Protein AF-A0A3Q3JB58-F1 (afdb_monomer_lite)

InterPro domains:
  IPR026983 Dynein heavy chain [PTHR45703] (1-159)

Structure (mmCIF, N/CA/C/O backbone):
data_AF-A0A3Q3JB58-F1
#
_entry.id   AF-A0A3Q3JB58-F1
#
loop_
_atom_site.group_PDB
_atom_site.id
_atom_site.type_symbol
_atom_site.label_atom_id
_atom_site.label_alt_id
_atom_site.label_comp_id
_atom_site.label_asym_id
_atom_site.label_entity_id
_atom_site.label_seq_id
_atom_site.pdbx_PDB_ins_code
_atom_site.Cartn_x
_atom_site.Cartn_y
_atom_site.Cartn_z
_atom_site.occupancy
_atom_site.B_iso_or_equiv
_atom_site.auth_seq_id
_atom_site.auth_comp_id
_atom_site.auth_asym_id
_atom_site.auth_atom_id
_atom_site.pdbx_PDB_model_num
ATOM 1 N N . MET A 1 1 ? -0.255 18.309 13.869 1.00 75.38 1 MET A N 1
ATOM 2 C CA . MET A 1 1 ? -0.759 17.088 13.192 1.00 75.38 1 MET A CA 1
ATOM 3 C C . MET A 1 1 ? 0.261 16.456 12.242 1.00 75.38 1 MET A C 1
ATOM 5 O O . MET A 1 1 ? 0.599 15.303 12.470 1.00 75.38 1 MET A O 1
ATOM 9 N N . ARG A 1 2 ? 0.807 17.170 11.238 1.00 81.69 2 ARG A N 1
ATOM 10 C CA . ARG A 1 2 ? 1.792 16.607 10.278 1.00 81.69 2 ARG A CA 1
ATOM 11 C C . ARG A 1 2 ? 3.022 15.964 10.948 1.00 81.69 2 ARG A C 1
ATOM 13 O O . ARG A 1 2 ? 3.354 14.823 10.653 1.00 81.69 2 ARG A O 1
ATOM 20 N N . MET A 1 3 ? 3.632 16.646 11.924 1.00 82.88 3 MET A N 1
ATOM 21 C CA . MET A 1 3 ? 4.772 16.104 12.688 1.00 82.88 3 MET A CA 1
ATOM 22 C C . MET A 1 3 ? 4.415 14.850 13.497 1.00 82.88 3 MET A C 1
ATOM 24 O O . MET A 1 3 ? 5.185 13.900 13.532 1.00 82.88 3 MET A O 1
ATOM 28 N N . THR A 1 4 ? 3.227 14.812 14.102 1.00 86.62 4 THR A N 1
ATOM 29 C CA . THR A 1 4 ? 2.740 13.645 14.853 1.00 86.62 4 THR A CA 1
ATOM 30 C C . THR A 1 4 ? 2.600 12.423 13.950 1.00 86.62 4 THR A C 1
ATOM 32 O O . THR A 1 4 ? 3.030 11.337 14.321 1.00 86.62 4 THR A O 1
ATOM 35 N N . LEU A 1 5 ? 2.045 12.601 12.746 1.00 84.50 5 LEU A N 1
ATOM 36 C CA . LEU A 1 5 ? 1.936 11.526 11.758 1.00 84.50 5 LEU A CA 1
ATOM 37 C C . LEU A 1 5 ? 3.304 11.050 11.279 1.00 84.50 5 LEU A C 1
ATOM 39 O O . LEU A 1 5 ? 3.499 9.850 11.120 1.00 84.50 5 LEU A O 1
ATOM 43 N N . LYS A 1 6 ? 4.254 11.970 11.099 1.00 83.06 6 LYS A N 1
ATOM 44 C CA . LYS A 1 6 ? 5.636 11.639 10.755 1.00 83.06 6 LYS A CA 1
ATOM 45 C C . LYS A 1 6 ? 6.309 10.769 11.824 1.00 83.06 6 LYS A C 1
ATOM 47 O O . LYS A 1 6 ? 6.837 9.713 11.487 1.00 83.06 6 LYS A O 1
ATOM 52 N N . TYR A 1 7 ? 6.242 11.163 13.098 1.00 85.75 7 TYR A N 1
ATOM 53 C CA . TYR A 1 7 ? 6.792 10.358 14.197 1.00 85.75 7 TYR A CA 1
ATOM 54 C C . TYR A 1 7 ? 6.083 9.006 14.318 1.00 85.75 7 TYR A C 1
ATOM 56 O O . TYR A 1 7 ? 6.738 7.970 14.323 1.00 85.75 7 TYR A O 1
ATOM 64 N N . CYS A 1 8 ? 4.748 9.000 14.284 1.00 87.44 8 CYS A N 1
ATOM 65 C CA . CYS A 1 8 ? 3.957 7.773 14.360 1.00 87.44 8 CYS A CA 1
ATOM 66 C C . CYS A 1 8 ? 4.286 6.793 13.222 1.00 87.44 8 CYS A C 1
ATOM 68 O O . CYS A 1 8 ? 4.370 5.591 13.450 1.00 87.44 8 CYS A O 1
ATOM 70 N N . LEU A 1 9 ? 4.516 7.292 12.005 1.00 83.19 9 LEU A N 1
ATOM 71 C CA . LEU A 1 9 ? 4.910 6.466 10.865 1.00 83.19 9 LEU A CA 1
ATOM 72 C C . LEU A 1 9 ? 6.318 5.877 11.036 1.00 83.19 9 LEU A C 1
ATOM 74 O O . LEU A 1 9 ? 6.521 4.699 10.749 1.00 83.19 9 LEU A O 1
ATOM 78 N N . SER A 1 10 ? 7.266 6.674 11.538 1.00 82.69 10 SER A N 1
ATOM 79 C CA . SER A 1 10 ? 8.623 6.216 11.858 1.00 82.69 10 SER A CA 1
ATOM 80 C C . SER A 1 10 ? 8.612 5.122 12.930 1.00 82.69 10 SER A C 1
ATOM 82 O O . SER A 1 10 ? 9.213 4.063 12.747 1.00 82.69 10 SER A O 1
ATOM 84 N N . ASP A 1 11 ? 7.881 5.332 14.023 1.00 86.25 11 ASP A N 1
ATOM 85 C CA . ASP A 1 11 ? 7.804 4.361 15.115 1.00 86.25 11 ASP A CA 1
ATOM 86 C C . ASP A 1 11 ? 7.081 3.080 14.675 1.00 86.25 11 ASP A C 1
ATOM 88 O O . ASP A 1 11 ? 7.506 1.971 15.011 1.00 86.25 11 ASP A O 1
ATOM 92 N N . CYS A 1 12 ? 6.043 3.216 13.845 1.00 85.31 12 CYS A N 1
ATOM 93 C CA . CYS A 1 12 ? 5.327 2.084 13.265 1.00 85.31 12 CYS A CA 1
ATOM 94 C C . CYS A 1 12 ? 6.236 1.231 12.368 1.00 85.31 12 CYS A C 1
ATOM 96 O O . CYS A 1 12 ? 6.166 0.001 12.412 1.00 85.31 12 CYS A O 1
ATOM 98 N N . LEU A 1 13 ? 7.138 1.859 11.603 1.00 80.69 13 LEU A N 1
ATOM 99 C CA . LEU A 1 13 ? 8.138 1.165 10.787 1.00 80.69 13 LEU A CA 1
ATOM 100 C C . LEU A 1 13 ? 9.124 0.374 11.654 1.00 80.69 13 LEU A C 1
ATOM 102 O O . LEU A 1 13 ? 9.452 -0.773 11.341 1.00 80.69 13 LEU A O 1
ATOM 106 N N . VAL A 1 14 ? 9.591 0.965 12.755 1.00 82.38 14 VAL A N 1
ATOM 107 C CA . VAL A 1 14 ? 10.472 0.280 13.712 1.00 82.38 14 VAL A CA 1
ATOM 108 C C . VAL A 1 14 ? 9.746 -0.900 14.363 1.00 82.38 14 VAL A C 1
ATOM 110 O O . VAL A 1 14 ? 10.313 -1.989 14.467 1.00 82.38 14 VAL A O 1
ATOM 113 N N . ALA A 1 15 ? 8.483 -0.718 14.753 1.00 83.94 15 ALA A N 1
ATOM 114 C CA . ALA A 1 15 ? 7.658 -1.782 15.314 1.00 83.94 15 ALA A CA 1
ATOM 115 C C . ALA A 1 15 ? 7.413 -2.912 14.305 1.00 83.94 15 ALA A C 1
ATOM 117 O O . ALA A 1 15 ? 7.546 -4.080 14.664 1.00 83.94 15 ALA A O 1
ATOM 118 N N . LEU A 1 16 ? 7.149 -2.584 13.038 1.00 79.12 16 LEU A N 1
ATOM 119 C CA . LEU A 1 16 ? 6.961 -3.562 11.968 1.00 79.12 16 LEU A CA 1
ATOM 120 C C . LEU A 1 16 ? 8.192 -4.464 11.805 1.00 79.12 16 LEU A C 1
ATOM 122 O O . LEU A 1 16 ? 8.059 -5.684 11.755 1.00 79.12 16 LEU A O 1
ATOM 126 N N . LYS A 1 17 ? 9.396 -3.874 11.791 1.00 75.88 17 LYS A N 1
ATOM 127 C CA . LYS A 1 17 ? 10.662 -4.624 11.706 1.00 75.88 17 LYS A CA 1
ATOM 128 C C . LYS A 1 17 ? 10.877 -5.563 12.896 1.00 75.88 17 LYS A C 1
ATOM 130 O O . LYS A 1 17 ? 11.506 -6.602 12.740 1.00 75.88 17 LYS A O 1
ATOM 135 N N . ARG A 1 18 ? 10.359 -5.217 14.078 1.00 77.31 18 ARG A N 1
ATOM 136 C CA . ARG A 1 18 ? 10.449 -6.046 15.294 1.00 77.31 18 ARG A CA 1
ATOM 137 C C . ARG A 1 18 ? 9.353 -7.113 15.376 1.00 77.31 18 ARG A C 1
ATOM 139 O O . ARG A 1 18 ? 9.566 -8.148 15.995 1.00 77.31 18 ARG A O 1
ATOM 146 N N . MET A 1 19 ? 8.193 -6.873 14.765 1.00 73.19 19 MET A N 1
ATOM 147 C CA . MET A 1 19 ? 6.982 -7.697 14.892 1.00 73.19 19 MET A CA 1
ATOM 148 C C . MET A 1 19 ? 6.643 -8.485 13.616 1.00 73.19 19 MET A C 1
ATOM 150 O O . MET A 1 19 ? 5.475 -8.782 13.369 1.00 73.19 19 MET A O 1
ATOM 154 N N . LEU A 1 20 ? 7.646 -8.859 12.812 1.00 67.38 20 LEU A N 1
ATOM 155 C CA . LEU A 1 20 ? 7.460 -9.584 11.543 1.00 67.38 20 LEU A CA 1
ATOM 156 C C . LEU A 1 20 ? 6.585 -10.847 11.677 1.00 67.38 20 LEU A C 1
ATOM 158 O O . LEU A 1 20 ? 5.791 -11.113 10.780 1.00 67.38 20 LEU A O 1
ATOM 162 N N . GLY A 1 21 ? 6.680 -11.570 12.800 1.00 69.12 21 GLY A N 1
ATOM 163 C CA . GLY A 1 21 ? 5.878 -12.769 13.091 1.00 69.12 21 GLY A CA 1
ATOM 164 C C . GLY A 1 21 ? 4.570 -12.537 13.862 1.00 69.12 21 GLY A C 1
ATOM 165 O O . GLY A 1 21 ? 3.867 -13.496 14.146 1.00 69.12 21 GLY A O 1
ATOM 166 N N . GLN A 1 22 ? 4.233 -11.296 14.237 1.00 79.88 22 GLN A N 1
ATOM 167 C CA . GLN A 1 22 ? 3.028 -10.960 15.018 1.00 79.88 22 GLN A CA 1
ATOM 168 C C . GLN A 1 22 ? 2.222 -9.848 14.336 1.00 79.88 22 GLN A C 1
ATOM 170 O O . GLN A 1 22 ? 1.882 -8.822 14.939 1.00 79.88 22 GLN A O 1
ATOM 175 N N . ARG A 1 23 ? 1.918 -10.047 13.048 1.00 77.88 23 ARG A N 1
ATOM 176 C CA . ARG A 1 23 ? 1.215 -9.060 12.216 1.00 77.88 23 ARG A CA 1
ATOM 177 C C . ARG A 1 23 ? -0.152 -8.683 12.781 1.00 77.88 23 ARG A C 1
ATOM 179 O O . ARG A 1 23 ? -0.498 -7.507 12.746 1.00 77.88 23 ARG A O 1
ATOM 186 N N . ASP A 1 24 ? -0.881 -9.621 13.381 1.00 81.44 24 ASP A N 1
ATOM 187 C CA . ASP A 1 24 ? -2.184 -9.353 14.003 1.00 81.44 24 ASP A CA 1
ATOM 188 C C . ASP A 1 24 ? -2.106 -8.290 15.099 1.00 81.44 24 ASP A C 1
ATOM 190 O O . ASP A 1 24 ? -2.955 -7.402 15.195 1.00 81.44 24 ASP A O 1
ATOM 194 N N . LYS A 1 25 ? -1.075 -8.390 15.946 1.00 84.75 25 LYS A N 1
ATOM 195 C CA . LYS A 1 25 ? -0.843 -7.456 17.047 1.00 84.75 25 LYS A CA 1
ATOM 196 C C . LYS A 1 25 ? -0.432 -6.093 16.503 1.00 84.75 25 LYS A C 1
ATOM 198 O O . LYS A 1 25 ? -1.022 -5.086 16.879 1.00 84.75 25 LYS A O 1
ATOM 203 N N . TRP A 1 26 ? 0.478 -6.079 15.531 1.00 86.62 26 TRP A N 1
ATOM 204 C CA . TRP A 1 26 ? 0.899 -4.852 14.863 1.00 86.62 26 TRP A CA 1
ATOM 205 C C . TRP A 1 26 ? -0.281 -4.098 14.224 1.00 86.62 26 TRP A C 1
ATOM 207 O O . TRP A 1 26 ? -0.415 -2.889 14.410 1.00 86.62 26 TRP A O 1
ATOM 217 N N . VAL A 1 27 ? -1.201 -4.795 13.547 1.00 86.00 27 VAL A N 1
ATOM 218 C CA . VAL A 1 27 ? -2.378 -4.155 12.933 1.00 86.00 27 VAL A CA 1
ATOM 219 C C . VAL A 1 27 ? -3.304 -3.514 13.977 1.00 86.00 27 VAL A C 1
ATOM 221 O O . VAL A 1 27 ? -3.875 -2.445 13.724 1.00 86.00 27 VAL A O 1
ATOM 224 N N . ARG A 1 28 ? -3.447 -4.142 15.152 1.00 86.19 28 ARG A N 1
ATOM 225 C CA . ARG A 1 28 ? -4.269 -3.629 16.258 1.00 86.19 28 ARG A CA 1
ATOM 226 C C . ARG A 1 28 ? -3.657 -2.394 16.912 1.00 86.19 28 ARG A C 1
ATOM 228 O O . ARG A 1 28 ? -4.377 -1.412 17.100 1.00 86.19 28 ARG A O 1
ATOM 235 N N . ASP A 1 29 ? -2.358 -2.440 17.191 1.00 88.31 29 ASP A N 1
ATOM 236 C CA . ASP A 1 29 ? -1.659 -1.441 18.006 1.00 88.31 29 ASP A CA 1
ATOM 237 C C . ASP A 1 29 ? -1.463 -0.101 17.274 1.00 88.31 29 ASP A C 1
ATOM 239 O O . ASP A 1 29 ? -1.401 0.951 17.909 1.00 88.31 29 ASP A O 1
ATOM 243 N N . TRP A 1 30 ? -1.431 -0.107 15.937 1.00 88.06 30 TRP A N 1
ATOM 244 C CA . TRP A 1 30 ? -1.128 1.087 15.141 1.00 88.06 30 TRP A CA 1
ATOM 245 C C . TRP A 1 30 ? -2.331 1.630 14.342 1.00 88.06 30 TRP A C 1
ATOM 247 O O . TRP A 1 30 ? -3.263 0.890 13.984 1.00 88.06 30 TRP A O 1
ATOM 257 N N . PRO A 1 31 ? -2.376 2.949 14.061 1.00 86.75 31 PRO A N 1
ATOM 258 C CA . PRO A 1 31 ? -3.464 3.557 13.301 1.00 86.75 31 PRO A CA 1
ATOM 259 C C . PRO A 1 31 ? -3.520 3.057 11.847 1.00 86.75 31 PRO A C 1
ATOM 261 O O . PRO A 1 31 ? -2.505 2.780 11.221 1.00 86.75 31 PRO A O 1
ATOM 264 N N . GLY A 1 32 ? -4.725 2.985 11.270 1.00 83.62 32 GLY A N 1
ATOM 265 C CA . GLY A 1 32 ? -4.932 2.443 9.918 1.00 83.62 32 GLY A CA 1
ATOM 266 C C . GLY A 1 32 ? -4.136 3.173 8.844 1.00 83.62 32 GLY A C 1
ATOM 267 O O . GLY A 1 32 ? -3.563 2.557 7.952 1.00 83.62 32 GLY A O 1
ATOM 268 N N . GLN A 1 33 ? -4.055 4.496 8.970 1.00 83.75 33 GLN A N 1
ATOM 269 C CA . GLN A 1 33 ? -3.357 5.333 8.009 1.00 83.75 33 GLN A CA 1
ATOM 270 C C . GLN A 1 33 ? -1.846 5.071 7.951 1.00 83.75 33 GLN A C 1
ATOM 272 O O . GLN A 1 33 ? -1.285 5.218 6.873 1.00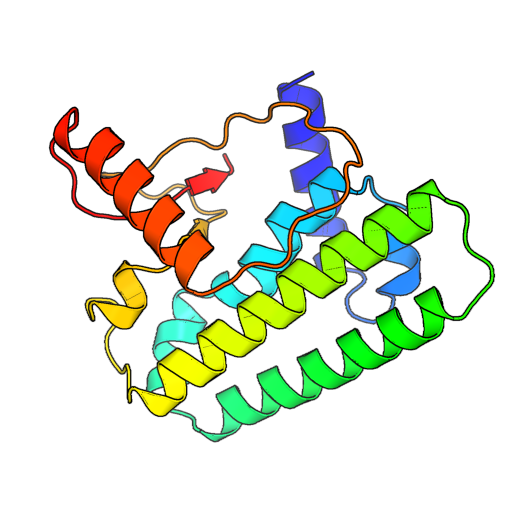 83.75 33 GLN A O 1
ATOM 277 N N . VAL A 1 34 ? -1.183 4.693 9.051 1.00 82.75 34 VAL A N 1
ATOM 278 C CA . VAL A 1 34 ? 0.273 4.440 9.023 1.00 82.75 34 VAL A CA 1
ATOM 279 C C . VAL A 1 34 ? 0.613 3.060 8.471 1.00 82.75 34 VAL A C 1
ATOM 281 O O . VAL A 1 34 ? 1.718 2.864 7.983 1.00 82.75 34 VAL A O 1
ATOM 284 N N . HIS A 1 35 ? -0.341 2.126 8.474 1.00 80.25 35 HIS A N 1
ATOM 285 C CA . HIS A 1 35 ? -0.155 0.801 7.880 1.00 80.25 35 HIS A CA 1
ATOM 286 C C . HIS A 1 35 ? 0.035 0.871 6.370 1.00 80.25 35 HIS A C 1
ATOM 288 O O . HIS A 1 35 ? 0.877 0.168 5.824 1.00 80.25 35 HIS A O 1
ATOM 294 N N . LEU A 1 36 ? -0.717 1.739 5.688 1.00 74.69 36 LEU A N 1
ATOM 295 C CA . LEU A 1 36 ? -0.751 1.760 4.224 1.00 74.69 36 LEU A CA 1
ATOM 296 C C . LEU A 1 36 ? 0.600 2.181 3.627 1.00 74.69 36 LEU A C 1
ATOM 298 O O . LEU A 1 36 ? 1.156 1.399 2.858 1.00 74.69 36 LEU A O 1
ATOM 302 N N . PRO A 1 37 ? 1.209 3.321 4.015 1.00 67.56 37 PRO A N 1
ATOM 303 C CA . PRO A 1 37 ? 2.522 3.705 3.519 1.00 67.56 37 PRO A CA 1
ATOM 304 C C . PRO A 1 37 ? 3.649 2.795 3.999 1.00 67.56 37 PRO A C 1
ATOM 306 O O . PRO A 1 37 ? 4.772 3.058 3.609 1.00 67.56 37 PRO A O 1
ATOM 309 N N . LEU A 1 38 ? 3.400 1.789 4.847 1.00 65.62 38 LEU A N 1
ATOM 310 C CA . LEU A 1 38 ? 4.384 0.775 5.253 1.00 65.62 38 LEU A CA 1
ATOM 311 C C . LEU A 1 38 ? 4.169 -0.564 4.538 1.00 65.62 38 LEU A C 1
ATOM 313 O O . LEU A 1 38 ? 5.139 -1.262 4.254 1.00 65.62 38 LEU A O 1
ATOM 317 N N . ALA A 1 39 ? 2.926 -0.879 4.173 1.00 61.69 39 ALA A N 1
ATOM 318 C CA . ALA A 1 39 ? 2.576 -2.010 3.323 1.00 61.69 39 ALA A CA 1
ATOM 319 C C . ALA A 1 39 ? 3.128 -1.828 1.901 1.00 61.69 39 ALA A C 1
ATOM 321 O O . ALA A 1 39 ? 3.807 -2.718 1.394 1.00 61.69 39 ALA A O 1
ATOM 322 N N . PHE A 1 40 ? 2.955 -0.632 1.315 1.00 57.94 40 PHE A N 1
ATOM 323 C CA . PHE A 1 40 ? 3.513 -0.286 -0.002 1.00 57.94 40 PHE A CA 1
ATOM 324 C C . PHE A 1 40 ? 5.048 -0.506 -0.062 1.00 57.94 40 PHE A C 1
ATOM 326 O O . PHE A 1 40 ? 5.506 -1.262 -0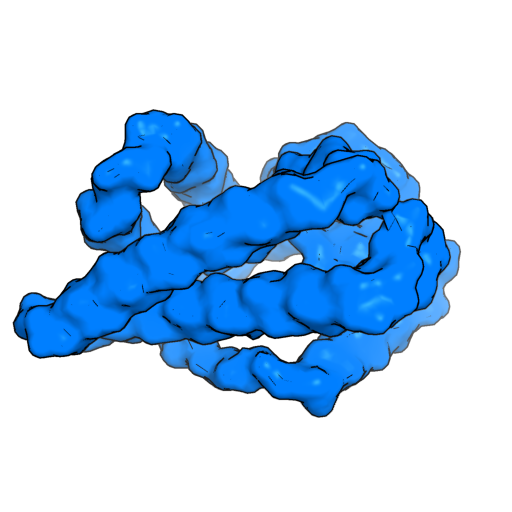.919 1.00 57.94 40 PHE A O 1
ATOM 333 N N . PRO A 1 41 ? 5.862 0.038 0.872 1.00 49.31 41 PRO A N 1
ATOM 334 C CA . PRO A 1 41 ? 7.286 -0.261 0.971 1.00 49.31 41 PRO A CA 1
ATOM 335 C C . PRO A 1 41 ? 7.613 -1.691 1.374 1.00 49.31 41 PRO A C 1
ATOM 337 O O . PRO A 1 41 ? 8.670 -2.160 0.997 1.00 49.31 41 PRO A O 1
ATOM 340 N N . SER A 1 42 ? 6.785 -2.441 2.100 1.00 47.78 42 SER A N 1
ATOM 341 C CA . SER A 1 42 ? 7.169 -3.829 2.404 1.00 47.78 42 SER A CA 1
ATOM 342 C C . SER A 1 42 ? 7.318 -4.704 1.144 1.00 47.78 42 SER A C 1
ATOM 344 O O . SER A 1 42 ? 8.083 -5.666 1.176 1.00 47.78 42 SER A O 1
ATOM 346 N N . LEU A 1 43 ? 6.720 -4.290 0.013 1.00 46.59 43 LEU A N 1
ATOM 347 C CA . LEU A 1 43 ? 6.988 -4.848 -1.318 1.00 46.59 43 LEU A CA 1
ATOM 348 C C . LEU A 1 43 ? 7.996 -4.040 -2.173 1.00 46.59 43 LEU A C 1
ATOM 350 O O . LEU A 1 43 ? 8.648 -4.632 -3.030 1.00 46.59 43 LEU A O 1
ATOM 354 N N . THR A 1 44 ? 8.185 -2.726 -1.953 1.00 40.34 44 THR A N 1
ATOM 355 C CA . THR A 1 44 ? 9.086 -1.869 -2.773 1.00 40.34 44 THR A CA 1
ATOM 356 C C . THR A 1 44 ? 10.362 -1.357 -2.079 1.00 40.34 44 THR A C 1
ATOM 358 O O . THR A 1 44 ? 11.201 -0.736 -2.730 1.00 40.34 44 THR A O 1
ATOM 361 N N . ALA A 1 45 ? 10.557 -1.608 -0.781 1.00 43.06 45 ALA A N 1
ATOM 362 C CA . ALA A 1 45 ? 11.655 -1.092 0.059 1.00 43.06 45 ALA A CA 1
ATOM 363 C C . ALA A 1 45 ? 12.991 -1.794 -0.153 1.00 43.06 45 ALA A C 1
ATOM 365 O O . ALA A 1 45 ? 13.938 -1.575 0.597 1.00 43.06 45 ALA A O 1
ATOM 366 N N . TYR A 1 46 ? 13.117 -2.570 -1.211 1.00 46.09 46 TYR A N 1
ATOM 367 C CA . TYR A 1 46 ? 14.434 -2.863 -1.707 1.00 46.09 46 TYR A CA 1
ATOM 368 C C . TYR A 1 46 ? 14.471 -2.450 -3.178 1.00 46.09 46 TYR A C 1
ATOM 370 O O . TYR A 1 46 ? 14.101 -3.223 -4.059 1.00 46.09 46 TYR A O 1
ATOM 378 N N . PRO A 1 47 ? 15.036 -1.274 -3.485 1.00 43.25 47 PRO A N 1
ATOM 379 C CA . PRO A 1 47 ? 15.839 -1.132 -4.697 1.00 43.25 47 PRO A CA 1
ATOM 380 C C . PRO A 1 47 ? 16.815 -2.321 -4.890 1.00 43.25 47 PRO A C 1
ATOM 382 O O . PRO A 1 47 ? 17.125 -2.680 -6.023 1.00 43.25 47 PRO A O 1
ATOM 385 N N . ALA A 1 48 ? 17.212 -3.021 -3.813 1.00 41.41 48 ALA A N 1
ATOM 386 C CA . ALA A 1 48 ? 17.880 -4.324 -3.891 1.00 41.41 48 ALA A CA 1
ATOM 387 C C . ALA A 1 48 ? 16.976 -5.483 -4.383 1.00 41.41 48 ALA A C 1
ATOM 389 O O . ALA A 1 48 ? 17.475 -6.360 -5.073 1.00 41.41 48 ALA A O 1
ATOM 390 N N . CYS A 1 49 ? 15.662 -5.484 -4.121 1.00 44.69 49 CYS A N 1
ATOM 391 C CA . CYS A 1 49 ? 14.704 -6.474 -4.618 1.00 44.69 49 CYS A CA 1
ATOM 392 C C . CYS A 1 49 ? 14.452 -6.280 -6.103 1.00 44.69 49 CYS A C 1
ATOM 394 O O . CYS A 1 49 ? 14.318 -7.276 -6.784 1.00 44.69 49 CYS A O 1
ATOM 396 N N . ALA A 1 50 ? 14.468 -5.057 -6.640 1.00 47.47 50 ALA A N 1
ATOM 397 C CA . ALA A 1 50 ? 14.461 -4.882 -8.093 1.00 47.47 50 ALA A CA 1
ATOM 398 C C . ALA A 1 50 ? 15.683 -5.586 -8.716 1.00 47.47 50 ALA A C 1
ATOM 400 O O . ALA A 1 50 ? 15.515 -6.451 -9.564 1.00 47.47 50 ALA A O 1
ATOM 401 N N . LYS A 1 51 ? 16.897 -5.355 -8.190 1.00 44.22 51 LYS A N 1
ATOM 402 C CA . LYS A 1 51 ? 18.125 -6.080 -8.594 1.00 44.22 51 LYS A CA 1
ATOM 403 C C . LYS A 1 51 ? 18.103 -7.599 -8.337 1.00 44.22 51 LYS A C 1
ATOM 405 O O . LYS A 1 51 ? 18.744 -8.332 -9.083 1.00 44.22 51 LYS A O 1
ATOM 410 N N . LEU A 1 52 ? 17.390 -8.084 -7.318 1.00 44.03 52 LEU A N 1
ATOM 411 C CA . LEU A 1 52 ? 17.281 -9.516 -6.977 1.00 44.03 52 LEU A CA 1
ATOM 412 C C . LEU A 1 52 ? 16.168 -10.243 -7.753 1.00 44.03 52 LEU A C 1
ATOM 414 O O . LEU A 1 52 ? 16.349 -11.398 -8.134 1.00 44.03 52 LEU A O 1
ATOM 418 N N . LEU A 1 53 ? 15.051 -9.570 -8.045 1.00 49.91 53 LEU A N 1
ATOM 419 C CA . LEU A 1 53 ? 13.978 -10.046 -8.930 1.00 49.91 53 LEU A CA 1
ATOM 420 C C . LEU A 1 53 ? 14.517 -10.275 -10.348 1.00 49.91 53 LEU A C 1
ATOM 422 O O . LEU A 1 53 ? 14.090 -11.207 -11.023 1.00 49.91 53 LEU A O 1
ATOM 426 N N . ILE A 1 54 ? 15.518 -9.485 -10.752 1.00 52.53 54 ILE A N 1
ATOM 427 C CA . ILE A 1 54 ? 16.205 -9.587 -12.044 1.00 52.53 54 ILE A CA 1
ATOM 428 C C . ILE A 1 54 ? 16.984 -10.909 -12.204 1.00 52.53 54 ILE A C 1
ATOM 430 O O . ILE A 1 54 ? 17.137 -11.360 -13.334 1.00 52.53 54 ILE A O 1
ATOM 434 N N . ASN A 1 55 ? 17.414 -11.576 -11.119 1.00 50.28 55 ASN A N 1
ATOM 435 C CA . ASN A 1 55 ? 18.296 -12.755 -11.207 1.00 50.28 55 ASN A CA 1
ATOM 436 C C . ASN A 1 55 ? 17.814 -14.035 -10.498 1.00 50.28 55 ASN A C 1
ATOM 438 O O . ASN A 1 55 ? 18.389 -15.096 -10.732 1.00 50.28 55 ASN A O 1
ATOM 442 N N . ALA A 1 56 ? 16.768 -14.006 -9.667 1.00 55.47 56 ALA A N 1
ATOM 443 C CA . ALA A 1 56 ? 16.330 -15.202 -8.942 1.00 55.47 56 ALA A CA 1
ATOM 444 C C . ALA A 1 56 ? 14.813 -15.422 -9.030 1.00 55.47 56 ALA A C 1
ATOM 446 O O . ALA A 1 56 ? 14.040 -14.913 -8.217 1.00 55.47 56 ALA A O 1
ATOM 447 N N . ARG A 1 57 ? 14.382 -16.297 -9.955 1.00 59.94 57 ARG A N 1
ATOM 448 C CA . ARG A 1 57 ? 13.022 -16.887 -9.961 1.00 59.94 57 ARG A CA 1
ATOM 449 C C . ARG A 1 57 ? 12.612 -17.396 -8.570 1.00 59.94 57 ARG A C 1
ATOM 451 O O . ARG A 1 57 ? 11.469 -17.228 -8.160 1.00 59.94 57 ARG A O 1
ATOM 458 N N . VAL A 1 58 ? 13.571 -17.939 -7.820 1.00 58.84 58 VAL A N 1
ATOM 459 C CA . VAL A 1 58 ? 13.399 -18.431 -6.443 1.00 58.84 58 VAL A CA 1
ATOM 460 C C . VAL A 1 58 ? 12.986 -17.319 -5.472 1.00 58.84 58 VAL A C 1
ATOM 462 O O . VAL A 1 58 ? 12.101 -17.523 -4.647 1.00 58.84 58 VAL A O 1
ATOM 465 N N . PHE A 1 59 ? 13.569 -16.124 -5.584 1.00 60.12 59 PHE A N 1
ATOM 466 C CA . PHE A 1 59 ? 13.267 -15.006 -4.688 1.00 60.12 59 PHE A CA 1
ATOM 467 C C . PHE A 1 59 ? 11.846 -14.470 -4.904 1.00 60.12 59 PHE A C 1
ATOM 469 O O . PHE A 1 59 ? 11.133 -14.181 -3.945 1.00 60.12 59 PHE A O 1
ATOM 476 N N . THR A 1 60 ? 11.406 -14.440 -6.165 1.00 62.03 60 THR A N 1
ATOM 477 C CA . THR A 1 60 ? 10.021 -14.114 -6.532 1.00 62.03 60 THR A CA 1
ATOM 478 C C . THR A 1 60 ? 9.054 -15.092 -5.859 1.00 62.03 60 THR A C 1
ATOM 480 O O . THR A 1 60 ? 8.146 -14.667 -5.152 1.00 62.03 60 THR A O 1
ATOM 483 N N . ILE A 1 61 ? 9.304 -16.402 -5.976 1.00 65.19 61 ILE A N 1
ATOM 484 C CA . ILE A 1 61 ? 8.472 -17.447 -5.355 1.00 65.19 61 ILE A CA 1
ATOM 485 C C . ILE A 1 61 ? 8.399 -17.284 -3.829 1.00 65.19 61 ILE A C 1
ATOM 487 O O . ILE A 1 61 ? 7.310 -17.358 -3.267 1.00 65.19 61 ILE A O 1
ATOM 491 N N . ILE A 1 62 ? 9.521 -17.014 -3.153 1.00 66.06 62 ILE A N 1
ATOM 492 C CA . ILE A 1 62 ? 9.551 -16.823 -1.692 1.00 66.06 62 ILE A CA 1
ATOM 493 C C . ILE A 1 62 ? 8.688 -15.626 -1.266 1.00 66.06 62 ILE A C 1
ATOM 495 O O . ILE A 1 62 ? 7.929 -15.732 -0.299 1.00 66.06 62 ILE A O 1
ATOM 499 N N . ILE A 1 63 ? 8.758 -14.507 -1.998 1.00 67.25 63 ILE A N 1
ATOM 500 C CA . ILE A 1 63 ? 7.908 -13.335 -1.739 1.00 67.25 63 ILE A CA 1
ATOM 501 C C . ILE A 1 63 ? 6.433 -13.702 -1.909 1.00 67.25 63 ILE A C 1
ATOM 503 O O . ILE A 1 63 ? 5.637 -13.420 -1.013 1.00 67.25 63 ILE A O 1
ATOM 507 N N . PHE A 1 64 ? 6.073 -14.376 -3.006 1.00 70.25 64 PHE A N 1
ATOM 508 C CA . PHE A 1 64 ? 4.694 -14.805 -3.249 1.00 70.25 64 PHE A CA 1
ATOM 509 C C . PHE A 1 64 ? 4.171 -15.722 -2.138 1.00 70.25 64 PHE A C 1
ATOM 511 O O . PHE A 1 64 ? 3.066 -15.507 -1.645 1.00 70.25 64 PHE A O 1
ATOM 518 N N . VAL A 1 65 ? 4.960 -16.706 -1.698 1.00 71.94 65 VAL A N 1
ATOM 519 C CA . VAL A 1 65 ? 4.567 -17.636 -0.625 1.00 71.94 65 VAL A CA 1
ATOM 520 C C . VAL A 1 65 ? 4.344 -16.894 0.696 1.00 71.94 65 VAL A C 1
ATOM 522 O O . VAL A 1 65 ? 3.318 -17.090 1.351 1.00 71.94 65 VAL A O 1
ATOM 525 N N . SER A 1 66 ? 5.262 -15.998 1.066 1.00 73.56 66 SER A N 1
ATOM 526 C CA . SER A 1 66 ? 5.138 -15.174 2.276 1.00 73.56 66 SER A CA 1
ATOM 527 C C . SER A 1 66 ? 3.898 -14.273 2.229 1.00 73.56 66 SER A C 1
ATOM 529 O O . SER A 1 66 ? 3.133 -14.189 3.192 1.00 73.56 66 SER A O 1
ATOM 531 N N . GLN A 1 67 ? 3.641 -13.651 1.078 1.00 75.88 67 GLN A N 1
ATOM 532 C CA . GLN A 1 67 ? 2.506 -12.754 0.897 1.00 75.88 67 GLN A CA 1
ATOM 533 C C . GLN A 1 67 ? 1.163 -13.495 0.937 1.00 75.88 67 GLN A C 1
ATOM 535 O O . GLN A 1 67 ? 0.210 -13.006 1.542 1.00 75.88 67 GLN A O 1
ATOM 540 N N . VAL A 1 68 ? 1.082 -14.695 0.353 1.00 81.12 68 VAL A N 1
ATOM 541 C CA . VAL A 1 68 ? -0.117 -15.547 0.431 1.00 81.12 68 VAL A CA 1
ATOM 542 C C . VAL A 1 68 ? -0.418 -15.939 1.878 1.00 81.12 68 VAL A C 1
ATOM 544 O O . VAL A 1 68 ? -1.569 -15.828 2.298 1.00 81.12 68 VAL A O 1
ATOM 547 N N . SER A 1 69 ? 0.600 -16.319 2.654 1.00 82.25 69 SER A N 1
ATOM 548 C CA . SER A 1 69 ? 0.447 -16.631 4.082 1.00 82.25 69 SER A CA 1
ATOM 549 C C . SER A 1 69 ? -0.086 -15.430 4.879 1.00 82.25 69 SER A C 1
ATOM 551 O O . SER A 1 69 ? -1.059 -15.554 5.627 1.00 82.25 69 SER A O 1
ATOM 553 N N . MET A 1 70 ? 0.454 -14.225 4.650 1.00 79.94 70 MET A N 1
ATOM 554 C CA . MET A 1 70 ? -0.062 -13.013 5.302 1.00 79.94 70 MET A CA 1
ATOM 555 C C . MET A 1 70 ? -1.508 -12.685 4.902 1.00 79.94 70 MET A C 1
ATOM 557 O O . MET A 1 70 ? -2.315 -12.312 5.754 1.00 79.94 70 MET A O 1
ATOM 561 N N . LEU A 1 71 ? -1.862 -12.842 3.623 1.00 85.25 71 LEU A N 1
ATOM 562 C CA . LEU A 1 71 ? -3.231 -12.623 3.149 1.00 85.25 71 LEU A CA 1
ATOM 563 C C . LEU A 1 71 ? -4.221 -13.621 3.765 1.00 85.25 71 LEU A C 1
ATOM 565 O O . LEU A 1 71 ? -5.349 -13.234 4.075 1.00 85.25 71 LEU A O 1
ATOM 569 N N . GLN A 1 72 ? -3.814 -14.877 3.975 1.00 86.69 72 GLN A N 1
ATOM 570 C CA . GLN A 1 72 ? -4.623 -15.878 4.678 1.00 86.69 72 GLN A CA 1
ATOM 571 C C . GLN A 1 72 ? -4.875 -15.466 6.132 1.00 86.69 72 GLN A C 1
ATOM 573 O O . GLN A 1 72 ? -6.033 -15.424 6.545 1.00 86.69 72 GLN A O 1
ATOM 578 N N . CYS A 1 73 ? -3.834 -15.039 6.852 1.00 85.31 73 CYS A N 1
ATOM 579 C CA . CYS A 1 73 ? -3.952 -14.496 8.209 1.00 85.31 73 CYS A CA 1
ATOM 580 C C . CYS A 1 73 ? -4.950 -13.322 8.269 1.00 85.31 73 CYS A C 1
ATOM 582 O O . CYS A 1 73 ? -5.905 -13.352 9.046 1.00 85.31 73 CYS A O 1
ATOM 584 N N . TYR A 1 74 ? -4.839 -12.331 7.375 1.00 87.44 74 TYR A N 1
ATOM 585 C CA . TYR A 1 74 ? -5.815 -11.233 7.315 1.00 87.44 74 TYR A CA 1
ATOM 586 C C . TYR A 1 74 ? -7.233 -11.707 6.975 1.00 87.44 74 TYR A C 1
ATOM 588 O O . TYR A 1 74 ? -8.209 -11.184 7.516 1.00 87.44 74 TYR A O 1
ATOM 596 N N . SER A 1 75 ? -7.364 -12.706 6.103 1.00 88.94 75 SER A N 1
ATOM 597 C CA . SER A 1 75 ? -8.650 -13.306 5.746 1.00 88.94 75 SER A CA 1
ATOM 598 C C . SER A 1 75 ? -9.319 -13.969 6.955 1.00 88.94 75 SER A C 1
ATOM 600 O O . SER A 1 75 ? -10.523 -13.809 7.163 1.00 88.94 75 SER A O 1
ATOM 602 N N . GLU A 1 76 ? -8.556 -14.686 7.778 1.00 89.38 76 GLU A N 1
ATOM 603 C CA . GLU A 1 76 ? -9.027 -15.286 9.029 1.00 89.38 76 GLU A CA 1
ATOM 604 C C . GLU A 1 76 ? -9.429 -14.218 10.049 1.00 89.38 76 GLU A C 1
ATOM 606 O O . GLU A 1 76 ? -10.535 -14.283 10.591 1.00 89.38 76 GLU A O 1
ATOM 611 N N . MET A 1 77 ? -8.612 -13.171 10.229 1.00 87.69 77 MET A N 1
ATOM 612 C CA . MET A 1 77 ? -8.960 -12.040 11.097 1.00 87.69 77 MET A CA 1
ATOM 613 C C . MET A 1 77 ? -10.301 -11.412 10.699 1.00 87.69 77 MET A C 1
ATOM 615 O O . MET A 1 77 ? -11.134 -11.143 11.562 1.00 87.69 77 MET A O 1
ATOM 619 N N . ILE A 1 78 ? -10.526 -11.181 9.397 1.00 88.81 78 ILE A N 1
ATOM 620 C CA . ILE A 1 78 ? -11.760 -10.567 8.880 1.00 88.81 78 ILE A CA 1
ATOM 621 C C . ILE A 1 78 ? -12.991 -11.433 9.181 1.00 88.81 78 ILE A C 1
ATOM 623 O O . ILE A 1 78 ? -14.063 -10.878 9.443 1.00 88.81 78 ILE A O 1
ATOM 627 N N . ARG A 1 79 ? -12.867 -12.766 9.146 1.00 88.69 79 ARG A N 1
ATOM 628 C CA . ARG A 1 79 ? -13.973 -13.685 9.479 1.00 88.6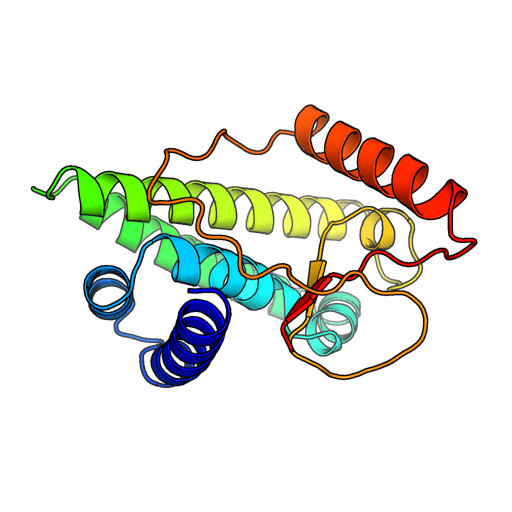9 79 ARG A CA 1
ATOM 629 C C . ARG A 1 79 ? -14.337 -13.654 10.963 1.00 88.69 79 ARG A C 1
ATOM 631 O O . ARG A 1 79 ? -15.471 -13.965 11.310 1.00 88.69 79 ARG A O 1
ATOM 638 N N . GLY A 1 80 ? -13.403 -13.251 11.820 1.00 89.44 80 GLY A N 1
ATOM 639 C CA . GLY A 1 80 ? -13.643 -13.061 13.243 1.00 89.44 80 GLY A CA 1
ATOM 640 C C . GLY A 1 80 ? -14.545 -11.867 13.573 1.00 89.44 80 GLY A C 1
ATOM 641 O O . GLY A 1 80 ? -14.919 -11.040 12.727 1.00 89.44 80 GLY A O 1
ATOM 642 N N . ASN A 1 81 ? -14.872 -11.752 14.862 1.00 88.69 81 ASN A N 1
ATOM 643 C CA . ASN A 1 81 ? -15.592 -10.601 15.385 1.00 88.69 81 ASN A CA 1
ATOM 644 C C . ASN A 1 81 ? -14.616 -9.434 15.600 1.00 88.69 81 ASN A C 1
ATOM 646 O O . ASN A 1 81 ? -13.763 -9.466 16.485 1.00 88.69 81 ASN A O 1
ATOM 650 N N . LEU A 1 82 ? -14.725 -8.411 14.757 1.00 89.31 82 LEU A N 1
ATOM 651 C CA . LEU A 1 82 ? -13.859 -7.236 14.762 1.00 89.31 82 LEU A CA 1
ATOM 652 C C . LEU A 1 82 ? -14.695 -5.972 14.905 1.00 89.31 82 LEU A C 1
ATOM 654 O O . LEU A 1 82 ? -15.763 -5.853 14.299 1.00 89.31 82 LEU A O 1
ATOM 658 N N . SER A 1 83 ? -14.150 -4.979 15.609 1.00 91.25 83 SER A N 1
ATOM 659 C CA . SER A 1 83 ? -14.732 -3.639 15.613 1.00 91.25 83 SER A CA 1
ATOM 660 C C . SER A 1 83 ? -14.775 -3.061 14.194 1.00 91.25 83 SER A C 1
ATOM 662 O O . SER A 1 83 ? -13.917 -3.351 13.353 1.00 91.25 83 SER A O 1
ATOM 664 N N . LYS A 1 84 ? -15.758 -2.193 13.925 1.00 88.62 84 LYS A N 1
ATOM 665 C CA . LYS A 1 84 ? -15.935 -1.552 12.610 1.00 88.62 84 LYS A CA 1
ATOM 666 C C . LYS A 1 84 ? -14.649 -0.879 12.117 1.00 88.62 84 LYS A C 1
ATOM 668 O O . LYS A 1 84 ? -14.290 -1.014 10.951 1.00 88.62 84 LYS A O 1
ATOM 673 N N . VAL A 1 85 ? -13.928 -0.206 13.015 1.00 88.25 85 VAL A N 1
ATOM 674 C CA . VAL A 1 85 ? -12.664 0.473 12.696 1.00 88.25 85 VAL A CA 1
ATOM 675 C C . VAL A 1 85 ? -11.578 -0.531 12.321 1.00 88.25 85 VAL A C 1
ATOM 677 O O . VAL A 1 85 ? -10.914 -0.349 11.306 1.00 88.25 85 VAL A O 1
ATOM 680 N N . LEU A 1 86 ? -11.402 -1.601 13.099 1.00 88.44 86 LEU A N 1
ATOM 681 C CA . LEU A 1 86 ? -10.374 -2.607 12.826 1.00 88.44 86 LEU A CA 1
ATOM 682 C C . LEU A 1 86 ? -10.648 -3.353 11.514 1.00 88.44 86 LEU A C 1
ATOM 684 O O . LEU A 1 86 ? -9.727 -3.570 10.731 1.00 88.44 86 LEU A O 1
ATOM 688 N N . ARG A 1 87 ? -11.919 -3.654 11.227 1.00 89.75 87 ARG A N 1
ATOM 689 C CA . ARG A 1 87 ? -12.340 -4.233 9.947 1.00 89.75 87 ARG A CA 1
ATOM 690 C C . ARG A 1 87 ? -11.963 -3.329 8.770 1.00 89.75 87 ARG A C 1
ATOM 692 O O . ARG A 1 87 ? -11.381 -3.816 7.809 1.00 89.75 87 ARG A O 1
ATOM 699 N N . LEU A 1 88 ? -12.218 -2.020 8.864 1.00 88.25 88 LEU A N 1
ATOM 700 C CA . LEU A 1 88 ? -11.809 -1.055 7.833 1.00 88.25 88 LEU A CA 1
ATOM 701 C C . LEU A 1 88 ? -10.285 -1.012 7.644 1.00 88.25 88 LEU A C 1
ATOM 703 O O . LEU A 1 88 ? -9.826 -0.975 6.504 1.00 88.25 88 LEU A O 1
ATOM 707 N N . LYS A 1 89 ? -9.501 -1.067 8.734 1.00 88.12 89 LYS A N 1
ATOM 708 C CA . LYS A 1 89 ? -8.029 -1.117 8.658 1.00 88.12 89 LYS A CA 1
ATOM 709 C C . LYS A 1 89 ? -7.547 -2.342 7.880 1.00 88.12 89 LYS A C 1
ATOM 711 O O . LYS A 1 89 ? -6.732 -2.197 6.974 1.00 88.12 89 LYS A O 1
ATOM 716 N N . ILE A 1 90 ? -8.050 -3.530 8.225 1.00 88.56 90 ILE A N 1
ATOM 717 C CA . ILE A 1 90 ? -7.597 -4.785 7.610 1.00 88.56 90 ILE A CA 1
ATOM 718 C C . ILE A 1 90 ? -8.047 -4.858 6.150 1.00 88.56 90 ILE A C 1
ATOM 720 O O . ILE A 1 90 ? -7.246 -5.219 5.299 1.00 88.56 90 ILE A O 1
ATOM 724 N N . VAL A 1 91 ? -9.278 -4.445 5.829 1.00 88.62 91 VAL A N 1
ATOM 725 C CA . VAL A 1 91 ? -9.749 -4.385 4.433 1.00 88.62 91 VAL A CA 1
ATOM 726 C C . VAL A 1 91 ? -8.861 -3.461 3.599 1.00 88.62 91 VAL A C 1
ATOM 728 O O . VAL A 1 91 ? -8.431 -3.846 2.517 1.00 88.62 91 VAL A O 1
ATOM 731 N N . ALA A 1 92 ? -8.527 -2.273 4.109 1.00 86.25 92 ALA A N 1
ATOM 732 C CA . ALA A 1 92 ? -7.634 -1.353 3.411 1.00 86.25 92 ALA A CA 1
ATOM 733 C C . ALA A 1 92 ? -6.229 -1.946 3.201 1.00 86.25 92 ALA A C 1
ATOM 735 O O . ALA A 1 92 ? -5.648 -1.765 2.133 1.00 86.25 92 ALA A O 1
ATOM 736 N N . LEU A 1 93 ? -5.705 -2.668 4.195 1.00 85.12 93 LEU A N 1
ATOM 737 C CA . LEU A 1 93 ? -4.407 -3.336 4.120 1.00 85.12 93 LEU A CA 1
ATOM 738 C C . LEU A 1 93 ? -4.408 -4.472 3.087 1.00 85.12 93 LEU A C 1
ATOM 740 O O . LEU A 1 93 ? -3.533 -4.510 2.228 1.00 85.12 93 LEU A O 1
ATOM 744 N N . VAL A 1 94 ? -5.428 -5.335 3.106 1.00 86.81 94 VAL A N 1
ATOM 745 C CA . VAL A 1 94 ? -5.603 -6.425 2.132 1.00 86.81 94 VAL A CA 1
ATOM 746 C C . VAL A 1 94 ? -5.689 -5.884 0.707 1.00 86.81 94 VAL A C 1
ATOM 748 O O . VAL A 1 94 ? -5.041 -6.428 -0.182 1.00 86.81 94 VAL A O 1
ATOM 751 N N . THR A 1 95 ? -6.430 -4.797 0.478 1.00 86.12 95 THR A N 1
ATOM 752 C CA . THR A 1 95 ? -6.527 -4.171 -0.850 1.00 86.12 95 THR A CA 1
ATOM 753 C C . THR A 1 95 ? -5.161 -3.734 -1.386 1.00 86.12 95 THR A C 1
ATOM 755 O O . THR A 1 95 ? -4.873 -3.944 -2.563 1.00 86.12 95 THR A O 1
ATOM 758 N N . VAL A 1 96 ? -4.311 -3.146 -0.535 1.00 82.50 96 VAL A N 1
ATOM 759 C CA . VAL A 1 96 ? -2.955 -2.720 -0.924 1.00 82.50 96 VAL A CA 1
ATOM 760 C C . VAL A 1 96 ? -2.050 -3.923 -1.191 1.00 82.50 96 VAL A C 1
ATOM 762 O O . VAL A 1 96 ? -1.348 -3.938 -2.197 1.00 82.50 96 VAL A O 1
ATOM 765 N N . GLU A 1 97 ? -2.095 -4.945 -0.337 1.00 79.94 97 GLU A N 1
ATOM 766 C CA . GLU A 1 97 ? -1.282 -6.158 -0.488 1.00 79.94 97 GLU A CA 1
ATOM 767 C C . GLU A 1 97 ? -1.633 -6.939 -1.762 1.00 79.94 97 GLU A C 1
ATOM 769 O O . GLU A 1 97 ? -0.745 -7.326 -2.520 1.00 79.94 97 GLU A O 1
ATOM 774 N N . VAL A 1 98 ? -2.926 -7.119 -2.056 1.00 83.75 98 VAL A N 1
ATOM 775 C CA . VAL A 1 98 ? -3.376 -7.778 -3.293 1.00 83.75 98 VAL A CA 1
ATOM 776 C C . VAL A 1 98 ? -2.904 -7.006 -4.523 1.00 83.75 98 VAL A C 1
ATOM 778 O O . VAL A 1 98 ? -2.343 -7.606 -5.435 1.00 83.75 98 VAL A O 1
ATOM 781 N N . HIS A 1 99 ? -3.055 -5.679 -4.530 1.00 83.06 99 HIS A N 1
ATOM 782 C CA . HIS A 1 99 ? -2.565 -4.856 -5.634 1.00 83.06 99 HIS A CA 1
ATOM 783 C C . HIS A 1 99 ? -1.050 -4.995 -5.826 1.00 83.06 99 HIS A C 1
ATOM 785 O O . HIS A 1 99 ? -0.580 -5.189 -6.944 1.00 83.06 99 HIS A O 1
ATOM 791 N N . ALA A 1 100 ? -0.281 -4.942 -4.740 1.00 77.38 100 ALA A N 1
ATOM 792 C CA . ALA A 1 100 ? 1.167 -5.037 -4.811 1.00 77.38 100 ALA A CA 1
ATOM 793 C C . ALA A 1 100 ? 1.624 -6.420 -5.329 1.00 77.38 100 ALA A C 1
ATOM 795 O O . ALA A 1 100 ? 2.539 -6.495 -6.150 1.00 77.38 100 ALA A O 1
ATOM 796 N N . ARG A 1 101 ? 0.929 -7.504 -4.952 1.00 78.19 101 ARG A N 1
ATOM 797 C CA . ARG A 1 101 ? 1.120 -8.841 -5.543 1.00 78.19 101 ARG A CA 1
ATOM 798 C C . ARG A 1 101 ? 0.877 -8.838 -7.053 1.00 78.19 101 ARG A C 1
ATOM 800 O O . ARG A 1 101 ? 1.678 -9.381 -7.810 1.00 78.19 101 ARG A O 1
ATOM 807 N N . ASP A 1 102 ? -0.222 -8.227 -7.487 1.00 80.44 102 ASP A N 1
ATOM 808 C CA . ASP A 1 102 ? -0.600 -8.175 -8.899 1.00 80.44 102 ASP A CA 1
ATOM 809 C C . ASP A 1 102 ? 0.410 -7.347 -9.718 1.00 80.44 102 ASP A C 1
ATOM 811 O O . ASP A 1 102 ? 0.674 -7.663 -10.877 1.00 80.44 102 ASP A O 1
ATOM 815 N N . VAL A 1 103 ? 1.029 -6.320 -9.122 1.00 78.94 103 VAL A N 1
ATOM 816 C CA . VAL A 1 103 ? 2.143 -5.574 -9.734 1.00 78.94 103 VAL A CA 1
ATOM 817 C C . VAL A 1 103 ? 3.379 -6.461 -9.902 1.00 78.94 103 VAL A C 1
ATOM 819 O O . VAL A 1 103 ? 3.957 -6.472 -10.987 1.00 78.94 103 VAL A O 1
ATOM 822 N N . ILE A 1 104 ? 3.767 -7.242 -8.886 1.00 77.00 104 ILE A N 1
ATOM 823 C CA . ILE A 1 104 ? 4.897 -8.183 -9.011 1.00 77.00 104 ILE A CA 1
ATOM 824 C C . ILE A 1 104 ? 4.628 -9.212 -10.112 1.00 77.00 104 ILE A C 1
ATOM 826 O O . ILE A 1 104 ? 5.502 -9.455 -10.941 1.00 77.00 104 ILE A O 1
ATOM 830 N N . ASP A 1 105 ? 3.427 -9.792 -10.152 1.00 78.00 105 ASP A N 1
ATOM 831 C CA . ASP A 1 105 ? 3.051 -10.777 -11.172 1.00 78.00 105 ASP A CA 1
ATOM 832 C C . ASP A 1 105 ? 3.103 -10.177 -12.587 1.00 78.00 105 ASP A C 1
ATOM 834 O O . ASP A 1 105 ? 3.656 -10.785 -13.505 1.00 78.00 105 ASP A O 1
ATOM 838 N N . LYS A 1 106 ? 2.612 -8.942 -12.762 1.00 80.25 106 LYS A N 1
ATOM 839 C CA . LYS A 1 106 ? 2.724 -8.203 -14.031 1.00 80.25 106 LYS A CA 1
ATOM 840 C C . LYS A 1 106 ? 4.181 -7.979 -14.440 1.00 80.25 106 LYS A C 1
ATOM 842 O O . LYS A 1 106 ? 4.521 -8.244 -15.589 1.00 80.25 106 LYS A O 1
ATOM 847 N N . LEU A 1 107 ? 5.036 -7.524 -13.521 1.00 77.19 107 LEU A N 1
ATOM 848 C CA . LEU A 1 107 ? 6.459 -7.283 -13.794 1.00 77.19 107 LEU A CA 1
ATOM 849 C C . LEU A 1 107 ? 7.196 -8.580 -14.155 1.00 77.19 107 LEU A C 1
ATOM 851 O O . LEU A 1 107 ? 8.000 -8.591 -15.087 1.00 77.19 107 LEU A O 1
ATOM 855 N N . ALA A 1 108 ? 6.886 -9.678 -13.460 1.00 75.81 108 ALA A N 1
ATOM 856 C CA . ALA A 1 108 ? 7.452 -10.994 -13.736 1.00 75.81 108 ALA A CA 1
ATOM 857 C C . ALA A 1 108 ? 7.024 -11.523 -15.115 1.00 75.81 108 ALA A C 1
ATOM 859 O O . ALA A 1 108 ? 7.865 -12.001 -15.875 1.00 75.81 108 ALA A O 1
ATOM 860 N N . LYS A 1 109 ? 5.737 -11.399 -15.468 1.00 81.06 109 LYS A N 1
ATOM 861 C CA . LYS A 1 109 ? 5.200 -11.800 -16.781 1.00 81.06 109 LYS A CA 1
ATOM 862 C C . LYS A 1 109 ? 5.733 -10.950 -17.931 1.00 81.06 109 LYS A C 1
ATOM 864 O O . LYS A 1 109 ? 5.945 -11.479 -19.015 1.00 81.06 109 LYS A O 1
ATOM 869 N N . ALA A 1 110 ? 5.965 -9.661 -17.692 1.00 80.75 110 ALA A N 1
ATOM 870 C CA . ALA A 1 110 ? 6.568 -8.761 -18.669 1.00 80.75 110 ALA A CA 1
ATOM 871 C C . ALA A 1 110 ? 8.072 -9.016 -18.881 1.00 80.75 110 ALA A C 1
ATOM 873 O O . ALA A 1 110 ? 8.656 -8.429 -19.785 1.00 80.75 110 ALA A O 1
ATOM 874 N N . GLY A 1 111 ? 8.715 -9.858 -18.057 1.00 74.38 111 GLY A N 1
ATOM 875 C CA . GLY A 1 111 ? 10.168 -10.034 -18.104 1.00 74.38 111 GLY A CA 1
ATOM 876 C C . GLY A 1 111 ? 10.904 -8.726 -17.807 1.00 74.38 111 GLY A C 1
ATOM 877 O O . GLY A 1 111 ? 11.914 -8.417 -18.433 1.00 74.38 111 GLY A O 1
ATOM 878 N N . CYS A 1 112 ? 10.365 -7.910 -16.896 1.00 73.75 112 CYS A N 1
ATOM 879 C CA . CYS A 1 112 ? 10.944 -6.615 -16.563 1.00 73.75 112 CYS A CA 1
ATOM 880 C C . CYS A 1 112 ? 12.254 -6.817 -15.790 1.00 73.75 112 CYS A C 1
ATOM 882 O O . CYS A 1 112 ? 12.248 -7.023 -14.575 1.00 73.75 112 CYS A O 1
ATOM 884 N N . HIS A 1 113 ? 13.377 -6.748 -16.507 1.00 69.94 113 HIS A N 1
ATOM 885 C CA . HIS A 1 113 ? 14.714 -6.969 -15.954 1.00 69.94 113 HIS A CA 1
ATOM 886 C C . HIS A 1 113 ? 15.523 -5.681 -15.725 1.00 69.94 113 HIS A C 1
ATOM 888 O O . HIS A 1 113 ? 16.690 -5.745 -15.344 1.00 69.94 113 HIS A O 1
ATOM 894 N N . ASP A 1 114 ? 14.922 -4.513 -15.949 1.00 69.88 114 ASP A N 1
ATOM 895 C CA . ASP A 1 114 ? 15.584 -3.218 -15.798 1.00 69.88 114 ASP A CA 1
ATOM 896 C C . ASP A 1 114 ? 14.742 -2.275 -14.929 1.00 69.88 114 ASP A C 1
ATOM 898 O O . ASP A 1 114 ? 13.527 -2.165 -15.079 1.00 69.88 114 ASP A O 1
ATOM 902 N N . VAL A 1 115 ? 15.410 -1.560 -14.027 1.00 72.38 115 VAL A N 1
ATOM 903 C CA . VAL A 1 115 ? 14.825 -0.494 -13.200 1.00 72.38 115 VAL A CA 1
ATOM 904 C C . VAL A 1 115 ? 14.448 0.721 -14.062 1.00 72.38 115 VAL A C 1
ATOM 906 O O . VAL A 1 115 ? 13.638 1.544 -13.647 1.00 72.38 115 VAL A O 1
ATOM 909 N N . ASN A 1 116 ? 14.995 0.835 -15.272 1.00 75.50 116 ASN A N 1
ATOM 910 C CA . ASN A 1 116 ? 14.625 1.873 -16.235 1.00 75.50 116 ASN A CA 1
ATOM 911 C C . ASN A 1 116 ? 13.522 1.436 -17.213 1.00 75.50 116 ASN A C 1
ATOM 913 O O . ASN A 1 116 ? 13.099 2.241 -18.042 1.00 75.50 116 ASN A O 1
ATOM 917 N N . ALA A 1 117 ? 13.036 0.192 -17.131 1.00 74.81 117 ALA A N 1
ATOM 918 C CA . ALA A 1 117 ? 11.936 -0.269 -17.972 1.00 74.81 117 ALA A CA 1
ATOM 919 C C . ALA A 1 117 ? 10.648 0.505 -17.661 1.00 74.81 117 ALA A C 1
ATOM 921 O O . ALA A 1 117 ? 10.375 0.867 -16.511 1.00 74.81 117 ALA A O 1
ATOM 922 N N . PHE A 1 118 ? 9.829 0.744 -18.683 1.00 79.75 118 PHE A N 1
ATOM 923 C CA . PHE A 1 118 ? 8.595 1.513 -18.537 1.00 79.75 118 PHE A CA 1
ATOM 924 C C . PHE A 1 118 ? 7.626 0.860 -17.541 1.00 79.75 118 PHE A C 1
ATOM 926 O O . PHE A 1 118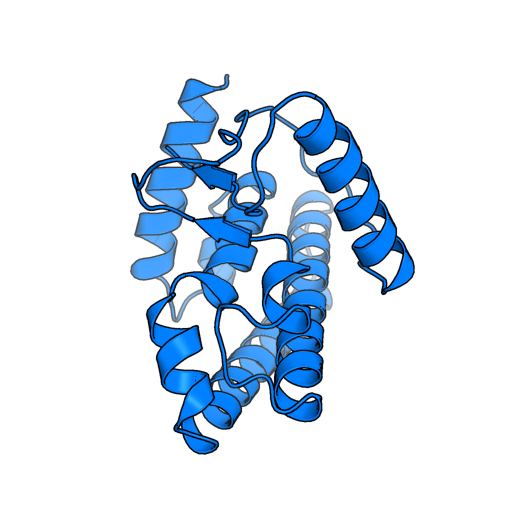 ? 7.031 1.544 -16.708 1.00 79.75 118 PHE A O 1
ATOM 933 N N . GLU A 1 119 ? 7.512 -0.466 -17.574 1.00 78.81 119 GLU A N 1
ATOM 934 C CA . GLU A 1 119 ? 6.678 -1.277 -16.686 1.00 78.81 119 GLU A CA 1
ATOM 935 C C . GLU A 1 119 ? 7.045 -1.054 -15.221 1.00 78.81 119 GLU A C 1
ATOM 937 O O . GLU A 1 119 ? 6.160 -0.968 -14.366 1.00 78.81 119 GLU A O 1
ATOM 942 N N . TRP A 1 120 ? 8.342 -0.895 -14.943 1.00 76.81 120 TRP A N 1
ATOM 943 C CA . TRP A 1 120 ? 8.819 -0.476 -13.639 1.00 76.81 120 TRP A CA 1
ATOM 944 C C . TRP A 1 120 ? 8.491 0.997 -13.408 1.00 76.81 120 TRP A C 1
ATOM 946 O O . TRP A 1 120 ? 7.780 1.321 -12.463 1.00 76.81 120 TRP A O 1
ATOM 956 N N . LEU A 1 121 ? 8.949 1.917 -14.257 1.00 75.19 121 LEU A N 1
ATOM 957 C CA . LEU A 1 121 ? 8.835 3.364 -14.035 1.00 75.19 121 LEU A CA 1
ATOM 958 C C . LEU A 1 121 ? 7.394 3.877 -13.872 1.00 75.19 121 LEU A C 1
ATOM 960 O O . LEU A 1 121 ? 7.185 4.837 -13.129 1.00 75.19 121 LEU A O 1
ATOM 964 N N . CYS A 1 122 ? 6.410 3.225 -14.494 1.00 76.06 122 CYS A N 1
ATOM 965 C CA . CYS A 1 122 ? 4.999 3.598 -14.392 1.00 76.06 122 CYS A CA 1
ATOM 966 C C . CYS A 1 122 ? 4.340 3.268 -13.038 1.00 76.06 122 CYS A C 1
ATOM 968 O O . CYS A 1 122 ? 3.237 3.748 -12.782 1.00 76.06 122 CYS A O 1
ATOM 970 N N . GLN A 1 123 ? 5.000 2.511 -12.151 1.00 76.12 123 GLN A N 1
ATOM 971 C CA . GLN A 1 123 ? 4.478 2.206 -10.812 1.00 76.12 123 GLN A CA 1
ATOM 972 C C . GLN A 1 123 ? 4.710 3.361 -9.827 1.00 76.12 123 GLN A C 1
ATOM 974 O O . GLN A 1 123 ? 5.822 3.890 -9.716 1.00 76.12 123 GLN A O 1
ATOM 979 N N . LEU A 1 124 ? 3.688 3.699 -9.034 1.00 72.44 124 LEU A N 1
ATOM 980 C CA . LEU A 1 124 ? 3.840 4.618 -7.907 1.00 72.44 124 LEU A CA 1
ATOM 981 C C . LEU A 1 124 ? 4.603 3.927 -6.773 1.00 72.44 124 LEU A C 1
ATOM 983 O O . LEU A 1 124 ? 4.240 2.837 -6.334 1.00 72.44 124 LEU A O 1
ATOM 987 N N . ARG A 1 125 ? 5.656 4.572 -6.267 1.00 73.69 125 ARG A N 1
ATOM 988 C CA . ARG A 1 125 ? 6.516 3.994 -5.230 1.00 73.69 125 ARG A CA 1
ATOM 989 C C . ARG A 1 125 ? 6.827 4.982 -4.114 1.00 73.69 125 ARG A C 1
ATOM 991 O O . ARG A 1 125 ? 7.107 6.159 -4.354 1.00 73.69 125 ARG A O 1
ATOM 998 N N . LEU A 1 126 ? 6.844 4.450 -2.896 1.00 70.06 126 LEU A N 1
ATOM 999 C CA . LEU A 1 126 ? 7.240 5.142 -1.673 1.00 70.06 126 LEU A CA 1
ATOM 1000 C C . LEU A 1 126 ? 8.644 4.695 -1.264 1.00 70.06 126 LEU A C 1
ATOM 1002 O O . LEU A 1 126 ? 8.926 3.498 -1.203 1.00 70.06 126 LEU A O 1
ATOM 1006 N N . TYR A 1 127 ? 9.509 5.661 -0.967 1.00 68.38 127 TYR A N 1
ATOM 1007 C CA . TYR A 1 127 ? 10.874 5.426 -0.507 1.00 68.38 127 TYR A CA 1
ATOM 1008 C C . TYR A 1 127 ? 11.092 6.096 0.849 1.00 68.38 127 TYR A C 1
ATOM 1010 O O . TYR A 1 127 ? 10.663 7.228 1.074 1.00 68.38 127 TYR A O 1
ATOM 1018 N N . TRP A 1 128 ? 11.791 5.389 1.740 1.00 62.72 128 TRP A N 1
ATOM 1019 C CA . TRP A 1 128 ? 12.179 5.883 3.068 1.00 62.72 128 TRP A CA 1
ATOM 1020 C C . TRP A 1 128 ? 13.572 6.546 3.075 1.00 62.72 128 TRP A C 1
ATOM 1022 O O . TRP A 1 128 ? 14.049 7.010 4.106 1.00 62.72 128 TRP A O 1
ATOM 1032 N N . GLU A 1 129 ? 14.260 6.574 1.929 1.00 57.75 129 GLU A N 1
ATOM 1033 C CA . GLU A 1 129 ? 15.618 7.111 1.803 1.00 57.75 129 GLU A CA 1
ATOM 1034 C C . GLU A 1 129 ? 15.662 8.570 1.333 1.00 57.75 129 GLU A C 1
ATOM 1036 O O . GLU A 1 129 ? 14.979 8.963 0.382 1.00 57.75 129 GLU A O 1
ATOM 1041 N N . LYS A 1 130 ? 16.590 9.327 1.930 1.00 48.19 130 LYS A N 1
ATOM 1042 C CA . LYS A 1 130 ? 16.996 10.680 1.530 1.00 48.19 130 LYS A CA 1
ATOM 1043 C C . LYS A 1 130 ? 17.949 10.639 0.325 1.00 48.19 130 LYS A C 1
ATOM 1045 O O . LYS A 1 130 ? 19.146 10.820 0.499 1.00 48.19 130 LYS A O 1
ATOM 1050 N N . TYR A 1 131 ? 17.452 10.423 -0.891 1.00 43.97 131 TYR A N 1
ATOM 1051 C CA . TYR A 1 131 ? 18.270 10.623 -2.100 1.00 43.97 131 TYR A CA 1
ATOM 1052 C C . TYR A 1 131 ? 17.520 11.389 -3.197 1.00 43.97 131 TYR A C 1
ATOM 1054 O O . TYR A 1 131 ? 16.291 11.364 -3.269 1.00 43.97 131 TYR A O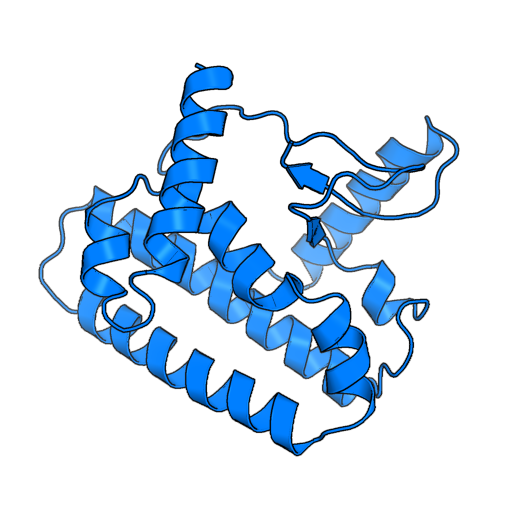 1
ATOM 1062 N N . THR A 1 132 ? 18.297 12.145 -3.973 1.00 45.56 132 THR A N 1
ATOM 1063 C CA . THR A 1 132 ? 17.973 13.436 -4.592 1.00 45.56 132 THR A CA 1
ATOM 1064 C C . THR A 1 132 ? 17.436 13.375 -6.028 1.00 45.56 132 THR A C 1
ATOM 1066 O O . THR A 1 132 ? 17.485 12.352 -6.707 1.00 45.56 132 THR A O 1
ATOM 1069 N N . ASN A 1 133 ? 16.979 14.561 -6.451 1.00 42.38 133 ASN A N 1
ATOM 1070 C CA . ASN A 1 133 ? 16.782 15.121 -7.792 1.00 42.38 133 ASN A CA 1
ATOM 1071 C C . ASN A 1 133 ? 15.331 15.265 -8.265 1.00 42.38 133 ASN A C 1
ATOM 1073 O O . ASN A 1 133 ? 14.988 16.359 -8.693 1.00 42.38 133 ASN A O 1
ATOM 1077 N N . THR A 1 134 ? 14.442 14.278 -8.105 1.00 54.25 134 THR A N 1
ATOM 1078 C CA . THR A 1 134 ? 13.054 14.398 -8.616 1.00 54.25 134 THR A CA 1
ATOM 1079 C C . THR A 1 134 ? 12.051 13.620 -7.767 1.00 54.25 134 THR A C 1
ATOM 1081 O O . THR A 1 134 ? 11.747 12.465 -8.060 1.00 54.25 134 THR A O 1
ATOM 1084 N N . ARG A 1 135 ? 11.581 14.182 -6.649 1.00 62.28 135 ARG A N 1
ATOM 1085 C CA . ARG A 1 135 ? 10.660 13.469 -5.749 1.00 62.28 135 ARG A CA 1
ATOM 1086 C C . ARG A 1 135 ? 9.606 14.406 -5.182 1.00 62.28 135 ARG A C 1
ATOM 1088 O O . ARG A 1 135 ? 9.902 15.561 -4.888 1.00 62.28 135 ARG A O 1
ATOM 1095 N N . PHE A 1 136 ? 8.411 13.875 -4.948 1.00 66.69 136 PHE A N 1
ATOM 1096 C CA . PHE A 1 136 ? 7.403 14.558 -4.144 1.00 66.69 136 PHE A CA 1
ATOM 1097 C C . PHE A 1 136 ? 7.605 14.198 -2.674 1.00 66.69 136 PHE A C 1
ATOM 1099 O O . PHE A 1 136 ? 7.801 13.033 -2.320 1.00 66.69 136 PHE A O 1
ATOM 1106 N N . ASN A 1 137 ? 7.554 15.199 -1.800 1.00 72.44 137 ASN A N 1
ATOM 1107 C CA . ASN A 1 137 ? 7.570 14.958 -0.363 1.00 72.44 137 ASN A CA 1
ATOM 1108 C C . ASN A 1 137 ? 6.212 14.403 0.073 1.00 72.44 137 ASN A C 1
ATOM 1110 O O . ASN A 1 137 ? 5.168 14.926 -0.318 1.00 72.44 137 ASN A O 1
ATOM 1114 N N . TYR A 1 138 ? 6.217 13.368 0.911 1.00 76.88 138 TYR A N 1
ATOM 1115 C CA . TYR A 1 138 ? 4.987 12.892 1.531 1.00 76.88 138 TYR A CA 1
ATOM 1116 C C . TYR A 1 138 ? 4.387 14.001 2.413 1.00 76.88 138 TYR A C 1
ATOM 1118 O O . TYR A 1 138 ? 5.050 14.519 3.309 1.00 76.88 138 TYR A O 1
ATOM 1126 N N . GLY A 1 139 ? 3.132 14.387 2.155 1.00 78.25 139 GLY A N 1
ATOM 1127 C CA . GLY A 1 139 ? 2.501 15.558 2.785 1.00 78.25 139 GLY A CA 1
ATOM 1128 C C . GLY A 1 139 ? 2.109 15.386 4.259 1.00 78.25 139 GLY A C 1
ATOM 1129 O O . GLY A 1 139 ? 1.799 16.371 4.931 1.00 78.25 139 GLY A O 1
ATOM 1130 N N . TYR A 1 140 ? 2.127 14.152 4.780 1.00 81.25 140 TYR A N 1
ATOM 1131 C CA . TYR A 1 140 ? 1.713 13.817 6.153 1.00 81.25 140 TYR A CA 1
ATOM 1132 C C . TYR A 1 140 ? 0.322 14.347 6.533 1.00 81.25 140 TYR A C 1
ATOM 1134 O O . TYR A 1 140 ? 0.081 14.745 7.674 1.00 81.25 140 TYR A O 1
ATOM 1142 N N . GLU A 1 141 ? -0.605 14.371 5.579 1.00 84.88 141 GLU A N 1
ATOM 1143 C CA . GLU A 1 141 ? -1.969 14.846 5.805 1.00 84.88 141 GLU A CA 1
ATOM 1144 C C . GLU A 1 141 ? -2.819 13.743 6.415 1.00 84.88 141 GLU A C 1
ATOM 1146 O O . GLU A 1 141 ? -2.711 12.584 6.020 1.00 84.88 141 GLU A O 1
ATOM 1151 N N . TYR A 1 142 ? -3.648 14.077 7.403 1.00 84.56 142 TYR A N 1
ATOM 1152 C CA . TYR A 1 142 ? -4.523 13.096 8.031 1.00 84.56 142 TYR A CA 1
ATOM 1153 C C . TYR A 1 142 ? -5.704 12.786 7.108 1.00 84.56 142 TYR A C 1
ATOM 1155 O O . TYR A 1 142 ? -6.484 13.672 6.778 1.00 84.56 142 TYR A O 1
ATOM 1163 N N . LEU A 1 143 ? -5.830 11.521 6.712 1.00 82.06 143 LEU A N 1
ATOM 1164 C CA . LEU A 1 143 ? -6.874 11.030 5.806 1.00 82.06 143 LEU A CA 1
ATOM 1165 C C . LEU A 1 143 ? -7.956 10.231 6.546 1.00 82.06 143 LEU A C 1
ATOM 1167 O O . LEU A 1 143 ? -8.999 9.914 5.976 1.00 82.06 143 LEU A O 1
ATOM 1171 N N . GLY A 1 144 ? -7.7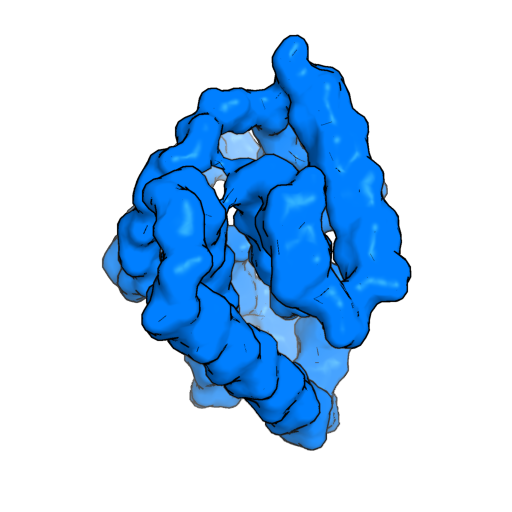09 9.887 7.813 1.00 81.75 144 GLY A N 1
ATOM 1172 C CA . GLY A 1 144 ? -8.597 9.046 8.608 1.00 81.75 144 GLY A CA 1
ATOM 1173 C C . GLY A 1 144 ? -8.605 7.575 8.185 1.00 81.75 144 GLY A C 1
ATOM 1174 O O . GLY A 1 144 ? -7.820 7.123 7.351 1.00 81.75 144 GLY A O 1
ATOM 1175 N N . ASN A 1 145 ? -9.508 6.807 8.800 1.00 76.88 145 ASN A N 1
ATOM 1176 C CA . ASN A 1 145 ? -9.733 5.392 8.492 1.00 76.88 145 ASN A CA 1
ATOM 1177 C C . ASN A 1 145 ? -10.926 5.257 7.532 1.00 76.88 145 ASN A C 1
ATOM 1179 O O . ASN A 1 145 ? -11.981 4.745 7.909 1.00 76.88 145 ASN A O 1
ATOM 1183 N N . SER A 1 146 ? -10.780 5.777 6.315 1.00 76.06 146 SER A N 1
ATOM 1184 C CA . SER A 1 146 ? -11.746 5.575 5.234 1.00 76.06 146 SER A CA 1
ATOM 1185 C C . SER A 1 146 ? -11.485 4.249 4.512 1.00 76.06 146 SER A C 1
ATOM 1187 O O . SER A 1 146 ? -10.362 3.738 4.485 1.00 76.06 146 SER A O 1
ATOM 1189 N N . GLY A 1 147 ? -12.542 3.661 3.943 1.00 67.19 147 GLY A N 1
ATOM 1190 C CA . GLY A 1 147 ? -12.401 2.497 3.071 1.00 67.19 147 GLY A CA 1
ATOM 1191 C C . GLY A 1 147 ? -11.547 2.844 1.850 1.00 67.19 147 GLY A C 1
ATOM 1192 O O . GLY A 1 147 ? -11.620 3.957 1.329 1.00 67.19 147 GLY A O 1
ATOM 1193 N N . ARG A 1 148 ? -10.724 1.899 1.396 1.00 74.94 148 ARG A N 1
ATOM 1194 C CA . ARG A 1 148 ? -9.931 2.060 0.173 1.00 74.94 148 ARG A CA 1
ATOM 1195 C C . ARG A 1 148 ? -10.654 1.409 -0.995 1.00 74.94 148 ARG A C 1
ATOM 1197 O O . ARG A 1 148 ? -11.121 0.279 -0.877 1.00 74.94 148 ARG A O 1
ATOM 1204 N N . LEU A 1 149 ? -10.721 2.131 -2.111 1.00 80.56 149 LEU A N 1
ATOM 1205 C CA . LEU A 1 149 ? -11.161 1.567 -3.379 1.00 80.56 149 LEU A CA 1
ATOM 1206 C C . LEU A 1 149 ? -10.164 0.486 -3.812 1.00 80.56 149 LEU A C 1
ATOM 1208 O O . LEU A 1 149 ? -8.957 0.642 -3.617 1.00 80.56 149 LEU A O 1
ATOM 1212 N N . VAL A 1 150 ? -10.673 -0.585 -4.417 1.00 80.19 150 VAL A N 1
ATOM 1213 C CA . VAL A 1 150 ? -9.833 -1.583 -5.079 1.00 80.19 150 VAL A CA 1
ATOM 1214 C C . VAL A 1 150 ? -9.011 -0.897 -6.167 1.00 80.19 150 VAL A C 1
ATOM 1216 O O . VAL A 1 150 ? -9.539 -0.117 -6.964 1.00 80.19 150 VAL A O 1
ATOM 1219 N N . ILE A 1 151 ? -7.709 -1.167 -6.178 1.00 81.56 151 ILE A N 1
ATOM 1220 C CA . ILE A 1 151 ? -6.800 -0.596 -7.164 1.00 81.56 151 ILE A CA 1
ATOM 1221 C C . ILE A 1 151 ? -6.919 -1.429 -8.443 1.00 81.56 151 ILE A C 1
ATOM 1223 O O . ILE A 1 151 ? -6.636 -2.625 -8.448 1.00 81.56 151 ILE A O 1
ATOM 1227 N N . THR A 1 152 ? -7.393 -0.799 -9.515 1.00 82.25 152 THR A N 1
ATOM 1228 C CA . THR A 1 152 ? -7.581 -1.432 -10.827 1.00 82.25 152 THR A CA 1
ATOM 1229 C C . THR A 1 152 ? -6.568 -0.877 -11.828 1.00 82.25 152 THR A C 1
ATOM 1231 O O . THR A 1 152 ? -6.073 0.231 -11.621 1.00 82.25 152 THR A O 1
ATOM 1234 N N . PRO A 1 153 ? -6.316 -1.556 -12.964 1.00 78.44 153 PRO A N 1
ATOM 1235 C CA . PRO A 1 153 ? -5.456 -1.012 -14.018 1.00 78.44 153 PRO A CA 1
ATOM 1236 C C . PRO A 1 153 ? -5.883 0.382 -14.512 1.00 78.44 153 PRO A C 1
ATOM 1238 O O . PRO A 1 153 ? -5.042 1.177 -14.924 1.00 78.44 153 PRO A O 1
ATOM 1241 N N . LEU A 1 154 ? -7.184 0.696 -14.460 1.00 78.19 154 LEU A N 1
ATOM 1242 C CA . LEU A 1 154 ? -7.694 2.022 -14.809 1.00 78.19 154 LEU A CA 1
ATOM 1243 C C . LEU A 1 154 ? -7.299 3.071 -13.759 1.00 78.19 154 LEU A C 1
ATOM 1245 O O . LEU A 1 154 ? -6.895 4.174 -14.122 1.00 78.19 154 LEU A O 1
ATOM 1249 N N . THR A 1 155 ? -7.378 2.713 -12.475 1.00 82.25 155 THR A N 1
ATOM 1250 C CA . THR A 1 155 ? -6.929 3.557 -11.359 1.00 82.25 155 THR A CA 1
ATOM 1251 C C . THR A 1 155 ? -5.413 3.774 -11.394 1.00 82.25 155 THR A C 1
ATOM 1253 O O . THR A 1 155 ? -4.959 4.894 -11.191 1.00 82.25 155 THR A O 1
ATOM 1256 N N . ASP A 1 156 ? -4.630 2.739 -11.710 1.00 76.69 156 ASP A N 1
ATOM 1257 C CA . ASP A 1 156 ? -3.171 2.853 -11.869 1.00 76.69 156 ASP A CA 1
ATOM 1258 C C . ASP A 1 156 ? -2.818 3.826 -12.997 1.00 76.69 156 ASP A C 1
ATOM 1260 O O . ASP A 1 156 ? -1.995 4.729 -12.837 1.00 76.69 156 ASP A O 1
ATOM 1264 N N . ARG A 1 157 ? -3.496 3.692 -14.145 1.00 80.88 157 ARG A N 1
ATOM 1265 C CA . ARG A 1 157 ? -3.291 4.575 -15.296 1.00 80.88 157 ARG A CA 1
ATOM 1266 C C . ARG A 1 157 ? -3.692 6.016 -14.985 1.00 80.88 157 ARG A C 1
ATOM 1268 O O . ARG A 1 157 ? -2.976 6.931 -15.382 1.00 80.88 157 ARG A O 1
ATOM 1275 N N . SER A 1 158 ? -4.807 6.240 -14.290 1.00 81.19 158 SER A N 1
ATOM 1276 C CA . SER A 1 158 ? -5.233 7.597 -13.933 1.00 81.19 158 SER A CA 1
ATOM 1277 C C . SER A 1 158 ? -4.273 8.257 -12.940 1.00 81.19 158 SER A C 1
ATOM 1279 O O . SER A 1 158 ? -3.962 9.436 -13.106 1.00 81.19 158 SER A O 1
ATOM 1281 N N . GLN A 1 159 ? -3.733 7.503 -11.975 1.00 78.19 159 GLN A N 1
ATOM 1282 C CA . GLN A 1 159 ? -2.687 7.979 -11.064 1.00 78.19 159 GLN A CA 1
ATOM 1283 C C . GLN A 1 159 ? -1.401 8.336 -11.812 1.00 78.19 159 GLN A C 1
ATOM 1285 O O . GLN A 1 159 ? -0.841 9.408 -11.582 1.00 78.19 159 GLN A O 1
ATOM 1290 N N . PHE A 1 160 ? -0.963 7.480 -12.739 1.00 76.88 160 PHE A N 1
ATOM 1291 C CA . PHE A 1 160 ? 0.198 7.757 -13.582 1.00 76.88 160 PHE A CA 1
ATOM 1292 C C . PHE A 1 160 ? -0.001 9.034 -14.410 1.00 76.88 160 PHE A C 1
ATOM 1294 O O . PHE A 1 160 ? 0.856 9.912 -14.386 1.00 76.88 160 PHE A O 1
ATOM 1301 N N . ILE A 1 161 ? -1.144 9.183 -15.087 1.00 78.12 161 ILE A N 1
ATOM 1302 C CA . ILE A 1 161 ? -1.446 10.374 -15.899 1.00 78.12 161 ILE A CA 1
ATOM 1303 C C . ILE A 1 161 ? -1.497 11.633 -15.032 1.00 78.12 161 ILE A C 1
ATOM 1305 O O . ILE A 1 161 ? -0.859 12.626 -15.374 1.00 78.12 161 ILE A O 1
ATOM 1309 N N . MET A 1 162 ? -2.210 11.599 -13.901 1.00 76.31 162 MET A N 1
ATOM 1310 C CA . MET A 1 162 ? -2.274 12.728 -12.968 1.00 76.31 162 MET A CA 1
ATOM 1311 C C . MET A 1 162 ? -0.868 13.154 -12.536 1.00 76.31 162 MET A C 1
ATOM 1313 O O . MET A 1 162 ? -0.551 14.340 -12.541 1.00 76.31 162 MET A O 1
ATOM 1317 N N . HIS A 1 163 ? -0.007 12.187 -12.227 1.00 69.62 163 HIS A N 1
ATOM 1318 C CA . HIS A 1 163 ? 1.371 12.452 -11.849 1.00 69.62 163 HIS A CA 1
ATOM 1319 C C . HIS A 1 163 ? 2.195 13.071 -12.988 1.00 69.62 163 HIS A C 1
ATOM 1321 O O . HIS A 1 163 ? 2.908 14.050 -12.768 1.00 69.62 163 HIS A O 1
ATOM 1327 N N . GLN A 1 164 ? 2.077 12.549 -14.212 1.00 68.50 164 GLN A N 1
ATOM 1328 C CA . GLN A 1 164 ? 2.753 13.124 -15.378 1.00 68.50 164 GLN A CA 1
ATOM 1329 C C . GLN A 1 164 ? 2.317 14.572 -15.614 1.00 68.50 164 GLN A C 1
ATOM 1331 O O . GLN A 1 164 ? 3.166 15.435 -15.811 1.00 68.50 164 GLN A O 1
ATOM 1336 N N . LEU A 1 165 ? 1.022 14.876 -15.488 1.00 72.75 165 LEU A N 1
ATOM 1337 C CA . LEU A 1 165 ? 0.518 16.248 -15.592 1.00 72.75 165 LEU A CA 1
ATOM 1338 C C . LEU A 1 165 ? 1.117 17.167 -14.517 1.00 72.75 165 LEU A C 1
ATOM 1340 O O . LEU A 1 165 ? 1.499 18.292 -14.826 1.00 72.75 165 LEU A O 1
ATOM 1344 N N . THR A 1 166 ? 1.274 16.680 -13.281 1.00 66.31 166 THR A N 1
ATOM 1345 C CA . THR A 1 166 ? 1.943 17.449 -12.216 1.00 66.31 166 THR A CA 1
ATOM 1346 C C . THR A 1 166 ? 3.455 17.601 -12.422 1.00 66.31 166 THR A C 1
ATOM 1348 O O . THR A 1 166 ? 4.037 18.564 -11.933 1.00 66.31 166 THR A O 1
ATOM 1351 N N . ASN A 1 167 ? 4.099 16.692 -13.164 1.00 59.75 167 ASN A N 1
ATOM 1352 C CA . ASN A 1 167 ? 5.530 16.759 -13.482 1.00 59.75 167 ASN A CA 1
ATOM 1353 C C . ASN A 1 167 ? 5.841 17.610 -14.714 1.00 59.75 167 ASN A C 1
ATOM 1355 O O . ASN A 1 167 ? 6.931 18.171 -14.793 1.00 59.75 167 ASN A O 1
ATOM 1359 N N . VAL A 1 168 ? 4.912 17.739 -15.665 1.00 54.94 168 VAL A N 1
ATOM 1360 C CA . VAL A 1 168 ? 5.072 18.616 -16.840 1.00 54.94 168 VAL A CA 1
ATOM 1361 C C . VAL A 1 168 ? 5.201 20.085 -16.416 1.00 54.94 168 VAL A C 1
ATOM 1363 O O . VAL A 1 168 ? 5.930 20.836 -17.055 1.00 54.94 168 VAL A O 1
ATOM 1366 N N . SER A 1 169 ? 4.615 20.486 -15.282 1.00 50.12 169 SER A N 1
ATOM 1367 C CA . SER A 1 169 ? 4.875 21.800 -14.672 1.00 50.12 169 SER A CA 1
ATOM 1368 C C . SER A 1 169 ? 6.240 21.919 -13.973 1.00 50.12 169 SER A C 1
ATOM 1370 O O . SER A 1 169 ? 6.639 23.018 -13.600 1.00 50.12 169 SER A O 1
ATOM 1372 N N . THR A 1 170 ? 6.966 20.813 -13.779 1.00 43.62 170 THR A N 1
ATOM 1373 C CA . THR A 1 170 ? 8.219 20.746 -13.013 1.00 43.62 170 THR A CA 1
ATOM 1374 C C . THR A 1 170 ? 9.274 19.831 -13.664 1.00 43.62 170 THR A C 1
ATOM 1376 O O . THR A 1 170 ? 9.886 19.056 -12.950 1.00 43.62 170 THR A O 1
ATOM 1379 N N . HIS A 1 171 ? 9.495 19.869 -14.985 1.00 38.00 171 HIS A N 1
ATOM 1380 C CA . HIS A 1 171 ? 10.673 19.342 -15.729 1.00 38.00 171 HIS A CA 1
ATOM 1381 C C . HIS A 1 171 ? 11.406 18.059 -15.240 1.00 38.00 171 HIS A C 1
ATOM 1383 O O . HIS A 1 171 ? 12.623 17.960 -15.391 1.00 38.00 171 HIS A O 1
ATOM 1389 N N . HIS A 1 172 ? 10.732 17.054 -14.676 1.00 40.75 172 HIS A N 1
ATOM 1390 C CA . HIS A 1 172 ? 11.438 15.948 -14.019 1.00 40.75 172 HIS A CA 1
ATOM 1391 C C . HIS A 1 172 ? 10.734 14.590 -14.171 1.00 40.75 172 HIS A C 1
ATOM 1393 O O . HIS A 1 172 ? 9.523 14.475 -14.002 1.00 40.75 172 HIS A O 1
ATOM 1399 N N . SER A 1 173 ? 11.521 13.553 -14.486 1.00 33.41 173 SER A N 1
ATOM 1400 C CA . SER A 1 173 ? 11.045 12.316 -15.132 1.00 33.41 173 SER A CA 1
ATOM 1401 C C . SER A 1 173 ? 10.957 11.071 -14.237 1.00 33.41 173 SER A C 1
ATOM 1403 O O . SER A 1 173 ? 10.877 9.968 -14.775 1.00 33.41 173 SER A O 1
ATOM 1405 N N . VAL A 1 174 ? 10.996 11.176 -12.900 1.00 43.72 174 VAL A N 1
ATOM 1406 C CA . VAL A 1 174 ? 11.032 9.966 -12.048 1.00 43.72 174 VAL A CA 1
ATOM 1407 C C . VAL A 1 174 ? 10.046 10.001 -10.877 1.00 43.72 174 VAL A C 1
ATOM 1409 O O . VAL A 1 174 ? 10.069 10.893 -10.032 1.00 43.72 174 VAL A O 1
ATOM 1412 N N . CYS A 1 175 ? 9.194 8.971 -10.822 1.00 48.81 175 CYS A N 1
ATOM 1413 C CA . CYS A 1 175 ? 8.105 8.781 -9.864 1.00 48.81 175 CYS A CA 1
ATOM 1414 C C . CYS A 1 175 ? 8.612 8.269 -8.506 1.00 48.81 175 CYS A C 1
ATOM 1416 O O . CYS A 1 175 ? 8.821 7.063 -8.328 1.00 48.81 175 CYS A O 1
ATOM 1418 N N . HIS A 1 176 ? 8.768 9.158 -7.524 1.00 53.50 176 HIS A N 1
ATOM 1419 C CA . HIS A 1 176 ? 9.129 8.777 -6.156 1.00 53.50 176 HIS A CA 1
ATOM 1420 C C . HIS A 1 176 ? 8.465 9.689 -5.120 1.00 53.50 176 HIS A C 1
ATOM 1422 O O . HIS A 1 176 ? 8.605 10.912 -5.187 1.00 53.50 176 HIS A O 1
ATOM 1428 N N . ILE A 1 177 ? 7.797 9.095 -4.127 1.00 51.06 177 ILE A N 1
ATOM 1429 C CA . ILE A 1 177 ? 7.361 9.811 -2.922 1.00 51.06 177 ILE A CA 1
ATOM 1430 C C . ILE A 1 177 ? 8.353 9.515 -1.796 1.00 51.06 177 ILE A C 1
ATOM 1432 O O . ILE A 1 177 ? 8.524 8.358 -1.407 1.00 51.06 177 ILE A O 1
ATOM 1436 N N . SER A 1 178 ? 9.013 10.558 -1.287 1.00 46.78 178 SER A N 1
ATOM 1437 C CA . SER A 1 178 ? 9.964 10.452 -0.176 1.00 46.78 178 SER A CA 1
ATOM 1438 C C . SER A 1 178 ? 9.260 10.694 1.151 1.00 46.78 178 SER A C 1
ATOM 1440 O O . SER A 1 178 ? 8.606 11.725 1.340 1.00 46.78 178 SER A O 1
ATOM 1442 N N . VAL A 1 179 ? 9.421 9.762 2.083 1.00 47.84 179 VAL A N 1
ATOM 1443 C CA . VAL A 1 179 ? 8.890 9.874 3.440 1.00 47.84 179 VAL A CA 1
ATOM 1444 C C . VAL A 1 179 ? 10.039 10.296 4.359 1.00 47.84 179 VAL A C 1
ATOM 1446 O O . VAL A 1 179 ? 10.794 9.465 4.848 1.00 47.84 179 VAL A O 1
ATOM 1449 N N . ASN A 1 180 ? 10.236 11.614 4.488 1.00 48.72 180 ASN A N 1
ATOM 1450 C CA . ASN A 1 180 ? 11.299 12.238 5.293 1.00 48.72 180 ASN A CA 1
ATOM 1451 C C . ASN A 1 180 ? 10.877 12.490 6.724 1.00 48.72 180 ASN A C 1
ATOM 1453 O O . ASN A 1 180 ? 9.768 13.047 6.904 1.00 48.72 180 ASN A O 1
#

Sequence (180 aa):
MRMTLKYCLSDCLVALKRMLGQRDKWVRDWPGQVHLPLAFPSLTAYPACAKLLINARVFTIIIFVSQVSMLQCYSEMIRGNLSKVLRLKIVALVTVEVHARDVIDKLAKAGCHDVNAFEWLCQLRLYWEKYTNTRFNYGYEYLGNSGRLVITPLTDRSQFIMHQLTNVSTHHSVCHISVN

pLDDT: mean 72.45, std 14.59, range [33.41, 91.25]

Radius of gyration: 16.64 Å; chains: 1; bounding box: 34×40×37 Å

Organism: Monopterus albus (NCBI:txid43700)

Foldseek 3Di:
DLVVLLVLLVVLLVVCVVCVPPVVVSLVVHFLVSLLLNLQCVLVADPVVLQVLLPDPPVLVVVVVSLVVVLVVLVVVLPDDDDPLSNLSSQQSSLNSVVSNVLSVVCNVVSPNDCPDPSNQLAAGEYADPDDDDEAEDRSDDPHSDHDDRCDPVNSVVVSVVVVVVCVVPVDRGHYYYSD

Secondary structure (DSSP, 8-state):
-HHHHHHHHHHHHHHHHH-TT-HHHHHHHS-HHHHHHHHHHHHHS-HHHHHHHTT-HHHHHHHHHHHHHHHHHHHHHHHS---HHHHHHHHHHHHHHHHHHHHHHHHHHTT---TTSHHHHTS--EE-S---SS-EEP------SPPPPP--HHHHHHHHHHHHHHHHTTT-----EE--